Protein AF-A0A951ZA21-F1 (afdb_monomer)

Structure (mmCIF, N/CA/C/O backbone):
data_AF-A0A951ZA21-F1
#
_entry.id   AF-A0A951ZA21-F1
#
loop_
_atom_site.group_PDB
_atom_site.id
_atom_site.type_symbol
_atom_site.label_atom_id
_atom_site.label_alt_id
_atom_site.label_comp_id
_atom_site.label_asym_id
_atom_site.label_entity_id
_atom_site.label_seq_id
_atom_site.pdbx_PDB_ins_code
_atom_site.Cartn_x
_atom_site.Cartn_y
_atom_site.Cartn_z
_atom_site.occupancy
_atom_site.B_iso_or_equiv
_atom_site.auth_seq_id
_atom_site.auth_comp_id
_atom_site.auth_asym_id
_atom_site.auth_atom_id
_atom_site.pdbx_PDB_model_num
ATOM 1 N N . MET A 1 1 ? 14.704 8.220 -9.066 1.00 89.31 1 MET A N 1
ATOM 2 C CA . MET A 1 1 ? 13.315 7.984 -9.506 1.00 89.31 1 MET A CA 1
ATOM 3 C C . MET A 1 1 ? 12.368 8.316 -8.367 1.00 89.31 1 MET A C 1
ATOM 5 O O . MET A 1 1 ? 12.636 7.911 -7.234 1.00 89.31 1 MET A O 1
ATOM 9 N N . ALA A 1 2 ? 11.317 9.072 -8.665 1.00 94.50 2 ALA A N 1
ATOM 10 C CA . ALA A 1 2 ? 10.291 9.531 -7.736 1.00 94.50 2 ALA A CA 1
ATOM 11 C C . ALA A 1 2 ? 9.518 8.372 -7.086 1.00 94.50 2 ALA A C 1
ATOM 13 O O . ALA A 1 2 ? 9.136 8.483 -5.919 1.00 94.50 2 ALA A O 1
ATOM 14 N N . LEU A 1 3 ? 9.370 7.233 -7.775 1.00 94.94 3 LEU A N 1
ATOM 15 C CA . LEU A 1 3 ? 8.699 6.045 -7.248 1.00 94.94 3 LEU A CA 1
ATOM 16 C C . LEU A 1 3 ? 9.308 5.561 -5.922 1.00 94.94 3 LEU A C 1
ATOM 18 O O . LEU A 1 3 ? 8.575 5.119 -5.042 1.00 94.94 3 LEU A O 1
ATOM 22 N N . ARG A 1 4 ? 10.628 5.701 -5.718 1.00 95.38 4 ARG A N 1
ATOM 23 C CA . ARG A 1 4 ? 11.263 5.360 -4.431 1.00 95.38 4 ARG A CA 1
ATOM 24 C C . ARG A 1 4 ? 10.685 6.180 -3.279 1.00 95.38 4 ARG A C 1
ATOM 26 O O . ARG A 1 4 ? 10.436 5.619 -2.217 1.00 95.38 4 ARG A O 1
ATOM 33 N N . GLY A 1 5 ? 10.461 7.475 -3.497 1.00 96.31 5 GLY A N 1
ATOM 34 C CA . GLY A 1 5 ? 9.854 8.361 -2.504 1.00 96.31 5 GLY A CA 1
ATOM 35 C C . GLY A 1 5 ? 8.400 7.989 -2.218 1.00 96.31 5 GLY A C 1
ATOM 36 O O . GLY A 1 5 ? 8.003 7.928 -1.057 1.00 96.31 5 GLY A O 1
ATOM 37 N N . VAL A 1 6 ? 7.631 7.645 -3.258 1.00 96.81 6 VAL A N 1
ATOM 38 C CA . VAL A 1 6 ? 6.255 7.135 -3.111 1.00 96.81 6 VAL A CA 1
ATOM 39 C C . VAL A 1 6 ? 6.236 5.872 -2.246 1.00 96.81 6 VAL A C 1
ATOM 41 O O . VAL A 1 6 ? 5.507 5.813 -1.259 1.00 96.81 6 VAL A O 1
ATOM 44 N N . MET A 1 7 ? 7.088 4.892 -2.558 1.00 97.56 7 MET A N 1
ATOM 45 C CA . MET A 1 7 ? 7.164 3.627 -1.817 1.00 97.56 7 MET A CA 1
ATOM 46 C C . MET A 1 7 ? 7.634 3.813 -0.367 1.00 97.56 7 MET A C 1
ATOM 48 O O . MET A 1 7 ? 7.170 3.110 0.528 1.00 97.56 7 MET A O 1
ATOM 52 N N . GLN A 1 8 ? 8.525 4.775 -0.104 1.00 97.56 8 GLN A N 1
ATOM 53 C CA . GLN A 1 8 ? 8.931 5.135 1.259 1.00 97.56 8 GLN A CA 1
ATOM 54 C C . GLN A 1 8 ? 7.772 5.737 2.057 1.00 97.56 8 GLN A C 1
ATOM 56 O O . GLN A 1 8 ? 7.559 5.340 3.203 1.00 97.56 8 GLN A O 1
ATOM 61 N N . LYS A 1 9 ? 7.004 6.655 1.453 1.00 97.56 9 LYS A N 1
ATOM 62 C CA . LYS A 1 9 ? 5.823 7.237 2.098 1.00 97.56 9 LYS A CA 1
ATOM 63 C C . LYS A 1 9 ? 4.768 6.167 2.385 1.00 97.56 9 LYS A C 1
ATOM 65 O O . LYS A 1 9 ? 4.281 6.101 3.507 1.00 97.56 9 LYS A O 1
ATOM 70 N N . LEU A 1 10 ? 4.482 5.298 1.415 1.00 97.94 10 LEU A N 1
ATOM 71 C CA . LEU A 1 10 ? 3.574 4.166 1.603 1.00 97.94 10 LEU A CA 1
ATOM 72 C C . LEU A 1 10 ? 4.012 3.263 2.758 1.00 97.94 10 LEU A C 1
ATOM 74 O O . LEU A 1 10 ? 3.187 2.875 3.577 1.00 97.94 10 LEU A O 1
ATOM 78 N N . GLY A 1 11 ? 5.311 2.971 2.872 1.00 97.88 11 GLY A N 1
ATOM 79 C CA . GLY A 1 11 ? 5.849 2.218 4.006 1.00 97.88 11 GLY A CA 1
ATOM 80 C C . GLY A 1 11 ? 5.571 2.887 5.358 1.00 97.88 11 GLY A C 1
ATOM 81 O O . GLY A 1 11 ? 5.185 2.204 6.306 1.00 97.88 11 GLY A O 1
ATOM 82 N N . ALA A 1 12 ? 5.714 4.213 5.438 1.00 98.25 12 ALA A N 1
ATOM 83 C CA . ALA A 1 12 ? 5.413 4.975 6.649 1.00 98.25 12 ALA A CA 1
ATOM 84 C C . ALA A 1 12 ? 3.909 4.982 6.975 1.00 98.25 12 ALA A C 1
ATOM 86 O O . ALA A 1 12 ? 3.533 4.745 8.123 1.00 98.25 12 ALA A O 1
ATOM 87 N N . ASP A 1 13 ? 3.050 5.183 5.969 1.00 98.31 13 ASP A N 1
ATOM 88 C CA . ASP A 1 13 ? 1.592 5.151 6.136 1.00 98.31 13 ASP A CA 1
ATOM 89 C C . ASP A 1 13 ? 1.128 3.761 6.624 1.00 98.31 13 ASP A C 1
ATOM 91 O O . ASP A 1 13 ? 0.337 3.660 7.562 1.00 98.31 13 ASP A O 1
ATOM 95 N N . MET A 1 14 ? 1.682 2.679 6.061 1.00 98.31 14 MET A N 1
ATOM 96 C CA . MET A 1 14 ? 1.400 1.300 6.488 1.00 98.31 14 MET A CA 1
ATOM 97 C C . MET A 1 14 ? 1.824 1.034 7.938 1.00 98.31 14 MET A C 1
ATOM 99 O O . MET A 1 14 ? 1.103 0.365 8.684 1.00 98.31 14 MET A O 1
ATOM 103 N N . GLN A 1 15 ? 2.978 1.558 8.362 1.00 98.50 15 GLN A N 1
ATOM 104 C CA . GLN A 1 15 ? 3.437 1.435 9.747 1.00 98.50 15 GLN A CA 1
ATOM 105 C C . GLN A 1 15 ? 2.509 2.186 10.712 1.00 98.50 15 GLN A C 1
ATOM 107 O O . GLN A 1 15 ? 2.148 1.646 11.758 1.00 98.50 15 GLN A O 1
ATOM 112 N N . ALA A 1 16 ? 2.085 3.397 10.346 1.00 98.62 16 ALA A N 1
ATOM 113 C CA . ALA A 1 16 ? 1.160 4.192 11.146 1.00 98.62 16 ALA A CA 1
ATOM 114 C C . ALA A 1 16 ? -0.214 3.511 11.283 1.00 98.62 16 ALA A C 1
ATOM 116 O O . ALA A 1 16 ? -0.728 3.396 12.396 1.00 98.62 16 ALA A O 1
ATOM 117 N N . VAL A 1 17 ? -0.765 2.974 10.186 1.00 98.56 17 VAL A N 1
ATOM 118 C CA . VAL A 1 17 ? -2.019 2.201 10.208 1.00 98.56 17 VAL A CA 1
ATOM 119 C C . VAL A 1 17 ? -1.894 0.958 11.087 1.00 98.56 17 VAL A C 1
ATOM 121 O O . VAL A 1 17 ? -2.787 0.694 11.883 1.00 98.56 17 VAL A O 1
ATOM 124 N N . THR A 1 18 ? -0.780 0.225 11.004 1.00 98.56 18 THR A N 1
ATOM 125 C CA . THR A 1 18 ? -0.544 -0.952 11.863 1.00 98.56 18 THR A CA 1
ATOM 126 C C . THR A 1 18 ? -0.605 -0.577 13.345 1.00 98.56 18 THR A C 1
ATOM 128 O O . THR A 1 18 ? -1.250 -1.267 14.135 1.00 98.56 18 THR A O 1
ATOM 131 N N . GLY A 1 19 ? 0.039 0.535 13.718 1.00 98.50 19 GLY A N 1
ATOM 132 C CA . GLY A 1 19 ? -0.000 1.062 15.081 1.00 98.50 19 GLY A CA 1
ATOM 133 C C . GLY A 1 19 ? -1.420 1.417 15.522 1.00 98.50 19 GLY A C 1
ATOM 134 O O . GLY A 1 19 ? -1.854 0.964 16.578 1.00 98.50 19 GLY A O 1
ATOM 135 N N . ALA A 1 20 ? -2.168 2.145 14.691 1.00 98.69 20 ALA A N 1
ATOM 136 C CA . ALA A 1 20 ? -3.554 2.511 14.983 1.00 98.69 20 ALA A CA 1
ATOM 137 C C . ALA A 1 20 ? -4.471 1.283 15.136 1.00 98.69 20 ALA A C 1
ATOM 139 O O . ALA A 1 20 ? -5.234 1.208 16.096 1.00 98.69 20 ALA A O 1
ATOM 140 N N . ILE A 1 21 ? -4.339 0.280 14.256 1.00 98.69 21 ILE A N 1
ATOM 141 C CA . ILE A 1 21 ? -5.097 -0.979 14.348 1.00 98.69 21 ILE A CA 1
ATOM 142 C C . ILE A 1 21 ? -4.826 -1.690 15.678 1.00 98.69 21 ILE A C 1
ATOM 144 O O . ILE A 1 21 ? -5.756 -2.201 16.295 1.00 98.69 21 ILE A O 1
ATOM 148 N N . SER A 1 22 ? -3.572 -1.709 16.143 1.00 98.44 22 SER A N 1
ATOM 149 C CA . SER A 1 22 ? -3.178 -2.444 17.355 1.00 98.44 22 SER A CA 1
ATOM 150 C C . SER A 1 22 ? -3.808 -1.933 18.656 1.00 98.44 22 SER A C 1
ATOM 152 O O . SER A 1 22 ? -3.831 -2.665 19.643 1.00 98.44 22 SER A O 1
ATOM 154 N N . ILE A 1 23 ? -4.314 -0.697 18.654 1.00 98.44 23 ILE A N 1
ATOM 155 C CA . ILE A 1 23 ? -4.976 -0.056 19.798 1.00 98.44 23 ILE A CA 1
ATOM 156 C C . ILE A 1 23 ? -6.429 0.326 19.495 1.00 98.44 23 ILE A C 1
ATOM 158 O O . ILE A 1 23 ? -7.021 1.109 20.232 1.00 98.44 23 ILE A O 1
ATOM 162 N N . GLU A 1 24 ? -6.983 -0.204 18.402 1.00 98.50 24 GLU A N 1
ATOM 163 C CA . GLU A 1 24 ? -8.364 0.035 17.975 1.00 98.50 24 GLU A CA 1
ATOM 164 C C . GLU A 1 24 ? -8.695 1.515 17.694 1.00 98.50 24 GLU A C 1
ATOM 166 O O . GLU A 1 24 ? -9.842 1.952 17.800 1.00 98.50 24 GLU A O 1
ATOM 171 N N . ASP A 1 25 ? -7.697 2.305 17.282 1.00 98.75 25 ASP A N 1
ATOM 172 C CA . ASP A 1 25 ? -7.888 3.701 16.878 1.00 98.75 25 ASP A CA 1
ATOM 173 C C . ASP A 1 25 ? -8.420 3.785 15.437 1.00 98.75 25 ASP A C 1
ATOM 175 O O . ASP A 1 25 ? -7.716 4.112 14.474 1.00 98.75 25 ASP A O 1
ATOM 179 N N . TRP A 1 26 ? -9.702 3.460 15.282 1.00 98.62 26 TRP A N 1
ATOM 180 C CA . TRP A 1 26 ? -10.374 3.432 13.983 1.00 98.62 26 TRP A CA 1
ATOM 181 C C . TRP A 1 26 ? -10.498 4.813 13.338 1.00 98.62 26 TRP A C 1
ATOM 183 O O . TRP A 1 26 ? -10.507 4.912 12.111 1.00 98.62 26 TRP A O 1
ATOM 193 N N . ALA A 1 27 ? -10.527 5.884 14.133 1.00 98.44 27 ALA A N 1
ATOM 194 C CA . ALA A 1 27 ? -10.519 7.244 13.603 1.00 98.44 27 ALA A CA 1
ATOM 195 C C . ALA A 1 27 ? -9.206 7.526 12.857 1.00 98.44 27 ALA A C 1
ATOM 197 O O . ALA A 1 27 ? -9.232 7.980 11.709 1.00 98.44 27 ALA A O 1
ATOM 198 N N . THR A 1 28 ? -8.066 7.170 13.456 1.00 98.62 28 THR A N 1
ATOM 199 C CA . THR A 1 28 ? -6.761 7.294 12.798 1.00 98.62 28 THR A CA 1
ATOM 200 C C . THR A 1 28 ? -6.641 6.360 11.592 1.00 98.62 28 THR A C 1
ATOM 202 O O . THR A 1 28 ? -6.145 6.789 10.549 1.00 98.62 28 THR A O 1
ATOM 205 N N . VAL A 1 29 ? -7.145 5.119 11.656 1.00 98.81 29 VAL A N 1
ATOM 206 C CA . VAL A 1 29 ? -7.156 4.224 10.478 1.00 98.81 29 VAL A CA 1
ATOM 207 C C . VAL A 1 29 ? -7.950 4.841 9.320 1.00 98.81 29 VAL A C 1
ATOM 209 O O . VAL A 1 29 ? -7.451 4.878 8.193 1.00 98.81 29 VAL A O 1
ATOM 212 N N . ALA A 1 30 ? -9.147 5.375 9.580 1.00 98.75 30 ALA A N 1
ATOM 213 C CA . ALA A 1 30 ? -9.975 6.028 8.566 1.00 98.75 30 ALA A CA 1
ATOM 214 C C . ALA A 1 30 ? -9.298 7.274 7.970 1.00 98.75 30 ALA A C 1
ATOM 216 O O . ALA A 1 30 ? -9.383 7.504 6.764 1.00 98.75 30 ALA A O 1
ATOM 217 N N . GLN A 1 31 ? -8.583 8.051 8.790 1.00 98.44 31 GLN A N 1
ATOM 218 C CA . GLN A 1 31 ? -7.827 9.219 8.338 1.00 98.44 31 GLN A CA 1
ATOM 219 C C . GLN A 1 31 ? -6.622 8.845 7.459 1.00 98.44 31 GLN A C 1
ATOM 221 O O . GLN A 1 31 ? -6.321 9.551 6.494 1.00 98.44 31 GLN A O 1
ATOM 226 N N . LEU A 1 32 ? -5.913 7.763 7.789 1.00 98.38 32 LEU A N 1
ATOM 227 C CA . LEU A 1 32 ? -4.688 7.354 7.094 1.00 98.38 32 LEU A CA 1
ATOM 228 C C . LEU A 1 32 ? -4.956 6.544 5.819 1.00 98.38 32 LEU A C 1
ATOM 230 O O . LEU A 1 32 ? -4.190 6.650 4.860 1.00 98.38 32 LEU A O 1
ATOM 234 N N . ALA A 1 33 ? -6.038 5.764 5.782 1.00 98.44 33 ALA A N 1
ATOM 235 C CA . ALA A 1 33 ? -6.375 4.880 4.667 1.00 98.44 33 ALA A CA 1
ATOM 236 C C . ALA A 1 33 ? -6.374 5.567 3.278 1.00 98.44 33 ALA A C 1
ATOM 238 O O . ALA A 1 33 ? -5.782 5.004 2.352 1.00 98.44 33 ALA A O 1
ATOM 239 N N . PRO A 1 34 ? -6.913 6.793 3.096 1.00 97.31 34 PRO A N 1
ATOM 240 C CA . PRO A 1 34 ? -6.823 7.514 1.825 1.00 97.31 34 PRO A CA 1
ATOM 241 C C . PRO A 1 34 ? -5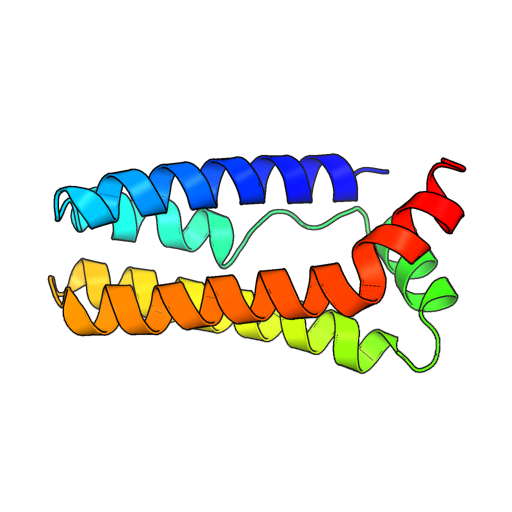.390 7.798 1.361 1.00 97.31 34 PRO A C 1
ATOM 243 O O . PRO A 1 34 ? -5.145 7.851 0.159 1.00 97.31 34 PRO A O 1
ATOM 246 N N . GLY A 1 35 ? -4.442 7.962 2.291 1.00 96.12 35 GLY A N 1
ATOM 247 C CA . GLY A 1 35 ? -3.026 8.177 1.979 1.00 96.12 35 GLY A CA 1
ATOM 248 C C . GLY A 1 35 ? -2.366 6.968 1.314 1.00 96.12 35 GLY A C 1
ATOM 249 O O . GLY A 1 35 ? -1.446 7.148 0.520 1.00 96.12 35 GLY A O 1
ATOM 250 N N . ILE A 1 36 ? -2.890 5.768 1.582 1.00 97.94 36 ILE A N 1
ATOM 251 C CA . ILE A 1 36 ? -2.504 4.520 0.916 1.00 97.94 36 ILE A CA 1
ATOM 252 C C . ILE A 1 36 ? -3.339 4.332 -0.354 1.00 97.94 36 ILE A C 1
ATOM 254 O O . ILE A 1 36 ? -2.790 4.046 -1.407 1.00 97.94 36 ILE A O 1
ATOM 258 N N . ALA A 1 37 ? -4.657 4.534 -0.288 1.00 97.81 37 ALA A N 1
ATOM 259 C CA . ALA A 1 37 ? -5.549 4.271 -1.416 1.00 97.81 37 ALA A CA 1
ATOM 260 C C . ALA A 1 37 ? -5.352 5.214 -2.612 1.00 97.81 37 ALA A C 1
ATOM 262 O O . ALA A 1 37 ? -5.647 4.856 -3.746 1.00 97.81 37 ALA A O 1
ATOM 263 N N . LYS A 1 38 ? -4.919 6.448 -2.348 1.00 95.56 38 LYS A N 1
ATOM 264 C CA . LYS A 1 38 ? -4.758 7.518 -3.341 1.00 95.56 38 LYS A CA 1
ATOM 265 C C . LYS A 1 38 ? -3.379 8.153 -3.199 1.00 95.56 38 LYS A C 1
ATOM 267 O O . LYS A 1 38 ? -3.239 9.378 -3.205 1.00 95.56 38 LYS A O 1
ATOM 272 N N . HIS A 1 39 ? -2.370 7.312 -2.984 1.00 93.31 39 HIS A N 1
ATOM 273 C CA . HIS A 1 39 ? -0.996 7.765 -2.839 1.00 93.31 39 HIS A CA 1
ATOM 274 C C . HIS A 1 39 ? -0.528 8.524 -4.086 1.00 93.31 39 HIS A C 1
ATOM 276 O O . HIS A 1 39 ? -1.031 8.332 -5.193 1.00 93.31 39 HIS A O 1
ATOM 282 N N . ALA A 1 40 ? 0.476 9.385 -3.913 1.00 94.12 40 ALA A N 1
ATOM 283 C CA . ALA A 1 40 ? 1.078 10.089 -5.037 1.00 94.12 40 ALA A CA 1
ATOM 284 C C . ALA A 1 40 ? 1.639 9.096 -6.061 1.00 94.12 40 ALA A C 1
ATOM 286 O O . ALA A 1 40 ? 2.126 8.021 -5.713 1.00 94.12 40 ALA A O 1
ATOM 287 N N . GLU A 1 41 ? 1.602 9.478 -7.326 1.00 93.12 41 GLU A N 1
ATOM 288 C CA . GLU A 1 41 ? 2.146 8.674 -8.405 1.00 93.12 41 GLU A CA 1
ATOM 289 C C . GLU A 1 41 ? 3.458 9.290 -8.914 1.00 93.12 41 GLU A C 1
ATOM 291 O O . GLU A 1 41 ? 3.637 10.510 -8.830 1.00 93.12 41 GLU A O 1
ATOM 296 N N . PRO A 1 42 ? 4.393 8.490 -9.458 1.00 93.81 42 PRO A N 1
ATOM 297 C CA . PRO A 1 42 ? 5.570 9.052 -10.109 1.00 93.81 42 PRO A CA 1
ATOM 298 C C . PRO A 1 42 ? 5.174 9.859 -11.365 1.00 93.81 42 PRO A C 1
ATOM 300 O O . PRO A 1 42 ? 4.102 9.619 -11.936 1.00 93.81 42 PRO A O 1
ATOM 303 N N . PRO A 1 43 ? 6.033 10.789 -11.830 1.00 96.62 43 PRO A N 1
ATOM 304 C CA . PRO A 1 43 ? 5.802 11.561 -13.050 1.00 96.62 43 PRO A CA 1
ATOM 305 C C . PRO A 1 43 ? 5.472 10.677 -14.259 1.00 96.62 43 PRO A C 1
ATOM 307 O O . PRO A 1 43 ? 5.950 9.547 -14.366 1.00 96.62 43 PRO A O 1
ATOM 310 N N . ALA A 1 44 ? 4.684 11.198 -15.203 1.00 96.06 44 ALA A N 1
ATOM 311 C CA . ALA A 1 44 ? 4.219 10.429 -16.361 1.00 96.06 44 ALA A CA 1
ATOM 312 C C . ALA A 1 44 ? 5.367 9.848 -17.211 1.00 96.06 44 ALA A C 1
ATOM 314 O O . ALA A 1 44 ? 5.273 8.711 -17.670 1.00 96.06 44 ALA A O 1
ATOM 315 N N . GLU A 1 45 ? 6.464 10.594 -17.369 1.00 96.00 45 GLU A N 1
ATOM 316 C CA . GLU A 1 45 ? 7.683 10.124 -18.041 1.00 96.00 45 GLU A CA 1
ATOM 317 C C . GLU A 1 45 ? 8.298 8.909 -17.332 1.00 96.00 45 GLU A C 1
ATOM 319 O O . GLU A 1 45 ? 8.639 7.913 -17.967 1.00 96.00 45 GLU A O 1
ATOM 324 N N . GLU A 1 46 ? 8.350 8.943 -16.000 1.00 96.69 46 GLU A N 1
ATOM 325 C CA . GLU A 1 46 ? 8.884 7.858 -15.187 1.00 96.69 46 GLU A CA 1
ATOM 326 C C . GLU A 1 46 ? 7.973 6.631 -15.264 1.00 96.69 46 GLU A C 1
ATOM 328 O O . GLU A 1 46 ? 8.452 5.514 -15.456 1.00 96.69 46 GLU A O 1
ATOM 333 N N . LYS A 1 47 ? 6.649 6.826 -15.211 1.00 95.44 47 LYS A N 1
ATOM 334 C CA . LYS A 1 47 ? 5.690 5.737 -15.437 1.00 95.44 47 LYS A CA 1
ATOM 335 C C . LYS A 1 47 ? 5.880 5.083 -16.798 1.00 95.44 47 LYS A C 1
ATOM 337 O O . LYS A 1 47 ? 5.848 3.859 -16.879 1.00 95.44 47 LYS A O 1
ATOM 342 N N . ALA A 1 48 ? 6.056 5.869 -17.859 1.00 96.75 48 ALA A N 1
ATOM 343 C CA . ALA A 1 48 ? 6.243 5.334 -19.203 1.00 96.75 48 ALA A CA 1
ATOM 344 C C . ALA A 1 48 ? 7.507 4.462 -19.290 1.00 96.75 48 ALA A C 1
ATOM 346 O O . ALA A 1 48 ? 7.441 3.367 -19.848 1.00 96.75 48 ALA A O 1
ATOM 347 N N . LEU A 1 49 ? 8.614 4.891 -18.669 1.00 97.06 49 LEU A N 1
ATOM 348 C CA . LEU A 1 49 ? 9.849 4.100 -18.577 1.00 97.06 49 LEU A CA 1
ATOM 349 C C . LEU A 1 49 ? 9.627 2.769 -17.849 1.00 97.06 49 LEU A C 1
ATOM 351 O O . LEU A 1 49 ? 10.025 1.717 -18.346 1.00 97.06 49 LEU A O 1
ATOM 355 N N . ILE A 1 50 ? 8.951 2.803 -16.699 1.00 96.81 50 ILE A N 1
ATOM 356 C CA . ILE A 1 50 ? 8.675 1.606 -15.894 1.00 96.81 50 ILE A CA 1
ATOM 357 C C . ILE A 1 50 ? 7.781 0.628 -16.662 1.00 96.81 50 ILE A C 1
ATOM 359 O O . ILE A 1 50 ? 8.054 -0.569 -16.689 1.00 96.81 50 ILE A O 1
ATOM 363 N N . ILE A 1 51 ? 6.734 1.127 -17.320 1.00 96.81 51 ILE A N 1
ATOM 364 C CA . ILE A 1 51 ? 5.816 0.298 -18.109 1.00 96.81 51 ILE A CA 1
ATOM 365 C C . ILE A 1 51 ? 6.514 -0.295 -19.336 1.00 96.81 51 ILE A C 1
ATOM 367 O O . ILE A 1 51 ? 6.294 -1.464 -19.643 1.00 96.81 51 ILE A O 1
ATOM 371 N N . GLY A 1 52 ? 7.380 0.474 -20.000 1.00 97.44 52 GLY A N 1
ATOM 372 C CA . GLY A 1 52 ? 8.202 -0.025 -21.100 1.00 97.44 52 GLY A CA 1
ATOM 373 C C . GLY A 1 52 ? 9.136 -1.156 -20.664 1.00 97.44 52 GLY A C 1
ATOM 374 O O . GLY A 1 52 ? 9.214 -2.172 -21.348 1.00 97.44 52 GLY A O 1
ATOM 375 N N . TRP A 1 53 ? 9.786 -1.016 -19.504 1.00 97.62 53 TRP A N 1
ATOM 376 C CA . TRP A 1 53 ? 10.644 -2.057 -18.928 1.00 97.62 53 TRP A CA 1
ATOM 377 C C . TRP A 1 53 ? 9.863 -3.315 -18.517 1.00 97.62 53 TRP A C 1
ATOM 379 O O . TRP A 1 53 ? 10.303 -4.427 -18.800 1.00 97.62 53 TRP A O 1
ATOM 389 N N . LEU A 1 54 ? 8.693 -3.150 -17.891 1.00 97.69 54 LEU A N 1
ATOM 390 C CA . LEU A 1 54 ? 7.842 -4.269 -17.466 1.00 97.69 54 LEU A CA 1
ATOM 391 C C . LEU A 1 54 ? 7.318 -5.100 -18.647 1.00 97.69 54 LEU A C 1
ATOM 393 O O . LEU A 1 54 ? 7.085 -6.300 -18.496 1.00 97.69 54 LEU A O 1
ATOM 397 N N . GLY A 1 55 ? 7.091 -4.479 -19.809 1.00 97.56 55 GLY A N 1
ATOM 398 C CA . GLY A 1 55 ? 6.589 -5.161 -21.000 1.00 97.56 55 GLY A CA 1
ATOM 399 C C . GLY A 1 55 ? 5.289 -5.926 -20.723 1.00 97.56 55 GLY A C 1
ATOM 400 O O . GLY A 1 55 ? 4.297 -5.348 -20.278 1.00 97.56 55 GLY A O 1
ATOM 401 N N . ALA A 1 56 ? 5.296 -7.241 -20.961 1.00 97.06 56 ALA A N 1
ATOM 402 C CA . ALA A 1 56 ? 4.134 -8.109 -20.745 1.00 97.06 56 ALA A CA 1
ATOM 403 C C . ALA A 1 56 ? 3.657 -8.157 -19.276 1.00 97.06 56 ALA A C 1
ATOM 405 O O . ALA A 1 56 ? 2.467 -8.347 -19.025 1.00 97.06 56 ALA A O 1
ATOM 406 N N . GLU A 1 57 ? 4.543 -7.904 -18.306 1.00 97.88 57 GLU A N 1
ATOM 407 C CA . GLU A 1 57 ? 4.211 -7.946 -16.875 1.00 97.88 57 GLU A CA 1
ATOM 408 C C . GLU A 1 57 ? 3.527 -6.660 -16.372 1.00 97.88 57 GLU A C 1
ATOM 410 O O . GLU A 1 57 ? 3.046 -6.605 -15.236 1.00 97.88 57 GLU A O 1
ATOM 415 N N . ALA A 1 58 ? 3.423 -5.619 -17.211 1.00 97.19 58 ALA A N 1
ATOM 416 C CA . ALA A 1 58 ? 2.853 -4.328 -16.826 1.00 97.19 58 ALA A CA 1
ATOM 417 C C . ALA A 1 58 ? 1.412 -4.441 -16.298 1.00 97.19 58 ALA A C 1
ATOM 419 O O . ALA A 1 58 ? 1.034 -3.728 -15.365 1.00 97.19 58 ALA A O 1
ATOM 420 N N . GLY A 1 59 ? 0.614 -5.356 -16.861 1.00 97.69 59 GLY A N 1
ATOM 421 C CA . GLY A 1 59 ? -0.752 -5.613 -16.401 1.00 97.69 59 GLY A CA 1
ATOM 422 C C . GLY A 1 59 ? -0.794 -6.159 -14.974 1.00 97.69 59 GLY A C 1
ATOM 423 O O . GLY A 1 59 ? -1.556 -5.669 -14.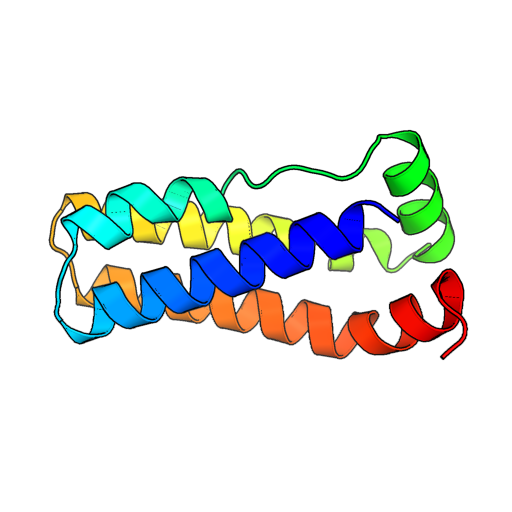144 1.00 97.69 59 GLY A O 1
ATOM 424 N N . LYS A 1 60 ? 0.077 -7.121 -14.654 1.00 98.19 60 LYS A N 1
ATOM 425 C CA . LYS A 1 60 ? 0.165 -7.717 -13.317 1.00 98.19 60 LYS A CA 1
ATOM 426 C C . LYS A 1 60 ? 0.720 -6.730 -12.289 1.00 98.19 60 LYS A C 1
ATOM 428 O O . LYS A 1 60 ? 0.211 -6.677 -11.174 1.00 98.19 60 LYS A O 1
ATOM 433 N N . PHE A 1 61 ? 1.712 -5.920 -12.664 1.00 97.69 61 PHE A N 1
ATOM 434 C CA . PHE A 1 61 ? 2.226 -4.837 -11.818 1.00 97.69 61 PHE A CA 1
ATOM 435 C C . PHE A 1 61 ? 1.116 -3.851 -11.418 1.00 97.69 61 PHE A C 1
ATOM 437 O O . PHE A 1 61 ? 0.905 -3.610 -10.232 1.00 97.69 61 PHE A O 1
ATOM 444 N N . ARG A 1 62 ? 0.353 -3.344 -12.399 1.00 96.81 62 ARG A N 1
ATOM 445 C CA . ARG A 1 62 ? -0.798 -2.458 -12.145 1.00 96.81 62 ARG A CA 1
ATOM 446 C C . ARG A 1 62 ? -1.910 -3.150 -11.361 1.00 96.81 62 ARG A C 1
ATOM 448 O O . ARG A 1 62 ? -2.596 -2.499 -10.586 1.00 96.81 62 ARG A O 1
ATOM 455 N N . GLY A 1 63 ? -2.079 -4.456 -11.554 1.00 98.31 63 GLY A N 1
ATOM 456 C CA . GLY A 1 63 ? -3.041 -5.259 -10.807 1.00 98.31 63 GLY A CA 1
ATOM 457 C C . GLY A 1 63 ? -2.793 -5.216 -9.300 1.00 98.31 63 GLY A C 1
ATOM 458 O O . GLY A 1 63 ? -3.738 -4.997 -8.550 1.00 98.31 63 GLY A O 1
ATOM 459 N N . PHE A 1 64 ? -1.540 -5.355 -8.856 1.00 98.56 64 PHE A N 1
ATOM 460 C CA . PHE A 1 64 ? -1.211 -5.245 -7.430 1.00 98.56 64 PHE A CA 1
ATOM 461 C C . PHE A 1 64 ? -1.452 -3.837 -6.873 1.00 98.56 64 PHE A C 1
ATOM 463 O O . PHE A 1 64 ? -1.982 -3.707 -5.774 1.00 98.56 64 PHE A O 1
ATOM 470 N N . ASP A 1 65 ? -1.097 -2.794 -7.630 1.00 97.62 65 ASP A N 1
ATOM 471 C CA . ASP A 1 65 ? -1.343 -1.397 -7.239 1.00 97.62 65 ASP A CA 1
ATOM 472 C C . ASP A 1 65 ? -2.847 -1.125 -7.068 1.00 97.62 65 ASP A C 1
ATOM 474 O O . ASP A 1 65 ? -3.296 -0.674 -6.017 1.00 97.62 65 ASP A O 1
ATOM 478 N N . HIS A 1 66 ? -3.651 -1.538 -8.051 1.00 98.19 66 HIS A N 1
ATOM 479 C CA . HIS A 1 66 ? -5.104 -1.412 -7.996 1.00 98.19 66 HIS A CA 1
ATOM 480 C C . HIS A 1 66 ? -5.721 -2.190 -6.821 1.00 98.19 66 HIS A C 1
ATOM 482 O O . HIS A 1 66 ? -6.576 -1.660 -6.114 1.00 98.19 66 HIS A O 1
ATOM 488 N N . GLN A 1 67 ? -5.269 -3.422 -6.564 1.00 98.62 67 GLN A N 1
ATOM 489 C CA . GLN A 1 67 ? -5.734 -4.213 -5.417 1.00 98.62 67 GLN A CA 1
ATOM 490 C C . GLN A 1 67 ? -5.416 -3.528 -4.082 1.00 98.62 67 GLN A C 1
ATOM 492 O O . GLN A 1 67 ? -6.262 -3.520 -3.186 1.00 98.62 67 GLN A O 1
ATOM 497 N N . ALA A 1 68 ? -4.236 -2.912 -3.958 1.00 98.19 68 ALA A N 1
ATOM 498 C CA . ALA A 1 68 ? -3.875 -2.137 -2.778 1.00 98.19 68 ALA A CA 1
ATOM 499 C C . ALA A 1 68 ? -4.779 -0.903 -2.608 1.00 98.19 68 ALA A C 1
ATOM 501 O O . ALA A 1 68 ? -5.213 -0.631 -1.487 1.00 98.19 68 ALA A O 1
ATOM 502 N N . HIS A 1 69 ? -5.115 -0.193 -3.693 1.00 98.56 69 HIS A N 1
ATOM 503 C CA . HIS A 1 69 ? -6.009 0.974 -3.647 1.00 98.56 69 HIS A CA 1
ATOM 504 C C . HIS A 1 69 ? -7.420 0.614 -3.178 1.00 98.56 69 HIS A C 1
ATOM 506 O O . HIS A 1 69 ? -7.961 1.260 -2.274 1.00 98.56 69 HIS A O 1
ATOM 512 N N . GLU A 1 70 ? -8.001 -0.438 -3.753 1.00 98.75 70 GLU A N 1
ATOM 513 C CA . GLU A 1 70 ? -9.342 -0.912 -3.399 1.00 98.75 70 GLU A CA 1
ATOM 514 C C . GLU A 1 70 ? -9.385 -1.414 -1.951 1.00 98.75 70 GLU A C 1
ATOM 516 O O . GLU A 1 70 ? -10.262 -1.032 -1.172 1.00 98.75 70 GLU A O 1
ATOM 521 N N . ALA A 1 71 ? -8.399 -2.221 -1.547 1.00 98.81 71 ALA A N 1
ATOM 522 C CA . ALA A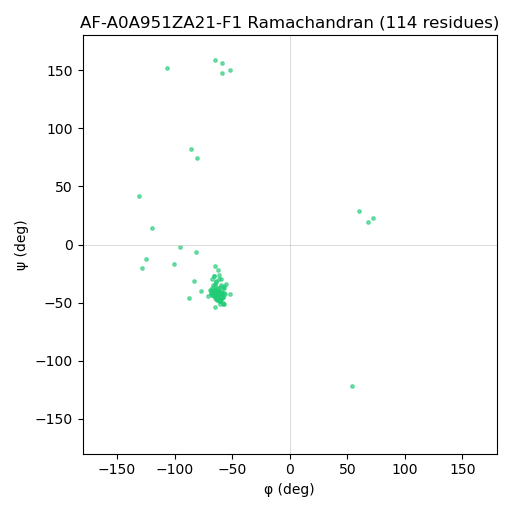 1 71 ? -8.326 -2.750 -0.191 1.00 98.81 71 ALA A CA 1
ATOM 523 C C . ALA A 1 71 ? -8.113 -1.642 0.854 1.00 98.81 71 ALA A C 1
ATOM 525 O O . ALA A 1 71 ? -8.744 -1.669 1.911 1.00 98.81 71 ALA A O 1
ATOM 526 N N . ALA A 1 72 ? -7.285 -0.637 0.558 1.00 98.81 72 ALA A N 1
ATOM 527 C CA . ALA A 1 72 ? -7.086 0.501 1.448 1.00 98.81 72 ALA A CA 1
ATOM 528 C C . ALA A 1 72 ? -8.346 1.376 1.548 1.00 98.81 72 ALA A C 1
ATOM 530 O O . ALA A 1 72 ? -8.687 1.825 2.641 1.00 98.81 72 ALA A O 1
ATOM 531 N N . SER A 1 73 ? -9.083 1.565 0.449 1.00 98.81 73 SER A N 1
ATOM 532 C CA . SER A 1 73 ? -10.376 2.265 0.477 1.00 98.81 73 SER A CA 1
ATOM 533 C C . SER A 1 73 ? -11.379 1.525 1.368 1.00 98.81 73 SER A C 1
ATOM 535 O O . SER A 1 73 ? -11.935 2.117 2.296 1.00 98.81 73 SER A O 1
ATOM 537 N N . ALA A 1 74 ? -11.519 0.209 1.178 1.00 98.88 74 ALA A N 1
ATOM 538 C CA . ALA A 1 74 ? -12.389 -0.635 1.995 1.00 98.88 74 ALA A CA 1
ATOM 539 C C . ALA A 1 74 ? -11.990 -0.638 3.483 1.00 98.88 74 ALA A C 1
ATOM 541 O O . ALA A 1 74 ? -12.856 -0.638 4.360 1.00 98.88 74 ALA A O 1
ATOM 542 N N . MET A 1 75 ? -10.688 -0.602 3.780 1.00 98.81 75 MET A N 1
ATOM 543 C CA . MET A 1 75 ? -10.168 -0.488 5.144 1.00 98.81 75 MET A CA 1
ATOM 544 C C . MET A 1 75 ? -10.611 0.819 5.812 1.00 98.81 75 MET A C 1
ATOM 546 O O . MET A 1 75 ? -11.076 0.791 6.950 1.00 98.81 75 MET A O 1
ATOM 550 N N . GLY A 1 76 ? -10.513 1.954 5.113 1.00 98.75 76 GLY A N 1
ATOM 551 C CA . GLY A 1 76 ? -10.956 3.251 5.634 1.00 98.75 76 GLY A CA 1
ATOM 552 C C . GLY A 1 76 ? -12.469 3.320 5.858 1.00 98.75 76 GLY A C 1
ATOM 553 O O . GLY A 1 76 ? -12.931 3.844 6.875 1.00 98.75 76 GLY A O 1
ATOM 554 N N . GLU A 1 77 ? -13.252 2.739 4.948 1.00 98.81 77 GLU A N 1
ATOM 555 C CA . GLU A 1 77 ? -14.706 2.635 5.096 1.00 98.81 77 GLU A CA 1
ATOM 556 C C . GLU A 1 77 ? -15.105 1.757 6.288 1.00 98.81 77 GLU A C 1
ATOM 558 O O . GLU A 1 77 ? -16.000 2.124 7.048 1.00 98.81 77 GLU A O 1
ATOM 563 N N . ALA A 1 78 ? -14.445 0.609 6.471 1.00 98.81 78 ALA A N 1
ATOM 564 C CA . ALA A 1 78 ? -14.657 -0.264 7.622 1.00 98.81 78 ALA A CA 1
ATOM 565 C C . ALA A 1 78 ? -14.307 0.441 8.939 1.00 98.81 78 ALA A C 1
ATOM 567 O O . ALA A 1 78 ? -15.098 0.415 9.883 1.00 98.81 78 ALA A O 1
ATOM 568 N N . ALA A 1 79 ? -13.172 1.142 8.969 1.00 98.81 79 ALA A N 1
ATOM 569 C CA . ALA A 1 79 ? -12.734 1.911 10.126 1.00 98.81 79 ALA A CA 1
ATOM 570 C C . ALA A 1 79 ? -13.729 3.026 10.482 1.00 98.81 79 ALA A C 1
ATOM 572 O O . ALA A 1 79 ? -14.081 3.195 11.646 1.00 98.81 79 ALA A O 1
ATOM 573 N N . SER A 1 80 ? -14.285 3.708 9.477 1.00 98.62 80 SER A N 1
ATOM 574 C CA . SER A 1 80 ? -15.316 4.740 9.675 1.00 98.62 80 SER A CA 1
ATOM 575 C C . SER A 1 80 ? -16.605 4.198 10.309 1.00 98.62 80 SER A C 1
ATOM 577 O O . SER A 1 80 ? -17.365 4.957 10.905 1.00 98.62 80 SER A O 1
ATOM 579 N N . ARG A 1 81 ? -16.859 2.887 10.198 1.00 98.44 81 ARG A N 1
ATOM 580 C CA . ARG A 1 81 ? -17.989 2.197 10.843 1.00 98.44 81 ARG A CA 1
ATOM 581 C C . ARG A 1 81 ? -17.622 1.540 12.179 1.00 98.44 81 ARG A C 1
ATOM 583 O O . ARG A 1 81 ? -18.496 0.945 12.801 1.00 98.44 81 ARG A O 1
ATOM 590 N N . GLY A 1 82 ? -16.359 1.610 12.607 1.00 98.00 82 GLY A N 1
ATOM 591 C CA . GLY A 1 82 ? -15.856 0.890 13.783 1.00 98.00 82 GLY A CA 1
ATOM 592 C C . GLY A 1 82 ? -15.812 -0.633 13.609 1.00 98.00 82 GLY A C 1
ATOM 593 O O . GLY A 1 82 ? -15.791 -1.367 14.594 1.00 98.00 82 GLY A O 1
ATOM 594 N N . ASP A 1 83 ? -15.824 -1.128 12.369 1.00 98.69 83 ASP A N 1
ATOM 595 C CA . ASP A 1 83 ? -15.832 -2.561 12.066 1.00 98.69 83 ASP A CA 1
ATOM 596 C C . ASP A 1 83 ? -14.400 -3.117 12.051 1.00 98.69 83 ASP A C 1
ATOM 598 O O . ASP A 1 83 ? -13.767 -3.251 11.001 1.00 98.69 83 ASP A O 1
ATOM 602 N N . GLY A 1 84 ? -13.869 -3.422 13.239 1.00 98.31 84 GLY A N 1
ATOM 603 C CA . GLY A 1 84 ? -12.485 -3.875 13.410 1.00 98.31 84 GLY A CA 1
ATOM 604 C C . GLY A 1 84 ? -12.149 -5.168 12.653 1.00 98.31 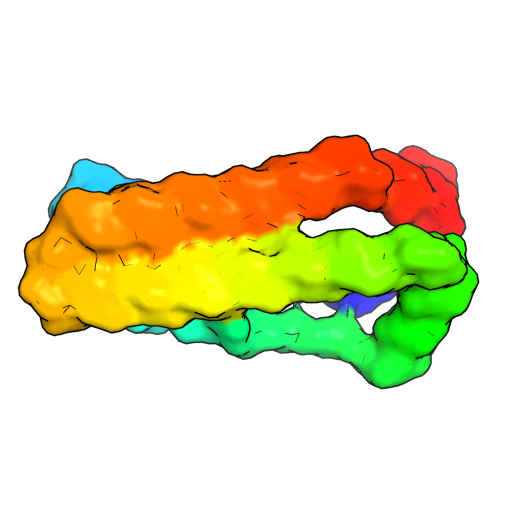84 GLY A C 1
ATOM 605 O O . GLY A 1 84 ? -11.053 -5.303 12.110 1.00 98.31 84 GLY A O 1
ATOM 606 N N . THR A 1 85 ? -13.095 -6.109 12.538 1.00 98.62 85 THR A N 1
ATOM 607 C CA . THR A 1 85 ? -12.868 -7.347 11.768 1.00 98.62 85 THR A CA 1
ATOM 608 C C . THR A 1 85 ? -12.737 -7.049 10.276 1.00 98.62 85 THR A C 1
ATOM 610 O O . THR A 1 85 ? -11.820 -7.561 9.628 1.00 98.62 85 THR A O 1
ATOM 613 N N . ALA A 1 86 ? -13.596 -6.184 9.727 1.00 98.81 86 ALA A N 1
ATOM 614 C CA . ALA A 1 86 ? -13.472 -5.765 8.336 1.00 98.81 86 ALA A CA 1
ATOM 615 C C . ALA A 1 86 ? -12.208 -4.923 8.087 1.00 98.81 86 ALA A C 1
ATOM 617 O O . ALA A 1 86 ? -11.584 -5.092 7.037 1.00 98.81 86 ALA A O 1
ATOM 618 N N . VAL A 1 87 ? -11.783 -4.085 9.044 1.00 98.88 87 VAL A N 1
ATOM 619 C CA . VAL A 1 87 ? -10.503 -3.355 8.977 1.00 98.88 87 VAL A CA 1
ATOM 620 C C . VAL A 1 87 ? -9.335 -4.325 8.839 1.00 98.88 87 VAL A C 1
ATOM 622 O O . VAL A 1 87 ? -8.543 -4.186 7.910 1.00 98.88 87 VAL A O 1
ATOM 625 N N . ILE A 1 88 ? -9.245 -5.334 9.710 1.00 98.75 88 ILE A N 1
ATOM 626 C CA . ILE A 1 88 ? -8.154 -6.319 9.685 1.00 98.75 88 ILE A CA 1
ATOM 627 C C . ILE A 1 88 ? -8.162 -7.106 8.370 1.00 98.75 88 ILE A C 1
ATOM 629 O O . ILE A 1 88 ? -7.114 -7.273 7.745 1.00 98.75 88 ILE A O 1
ATOM 633 N N . ALA A 1 89 ? -9.335 -7.552 7.912 1.00 98.88 89 ALA A N 1
ATOM 634 C CA . ALA A 1 89 ? -9.457 -8.296 6.661 1.00 98.88 89 ALA A CA 1
ATOM 635 C C . ALA A 1 89 ? -9.050 -7.457 5.436 1.00 98.88 89 ALA A C 1
ATOM 637 O O . ALA A 1 89 ? -8.371 -7.954 4.536 1.00 98.88 89 ALA A O 1
ATOM 638 N N . ALA A 1 90 ? -9.446 -6.183 5.390 1.00 98.88 90 ALA A N 1
ATOM 639 C CA . ALA A 1 90 ? -9.051 -5.272 4.322 1.00 98.88 90 ALA A CA 1
ATOM 640 C C . ALA A 1 90 ? -7.552 -4.938 4.388 1.00 98.88 90 ALA A C 1
ATOM 642 O O . ALA A 1 90 ? -6.873 -4.968 3.362 1.00 98.88 90 ALA A O 1
ATOM 643 N N . PHE A 1 91 ? -7.010 -4.710 5.586 1.00 98.81 91 PHE A N 1
ATOM 644 C CA . PHE A 1 91 ? -5.586 -4.458 5.789 1.00 98.81 91 PHE A CA 1
ATOM 645 C C . PHE A 1 91 ? -4.716 -5.639 5.341 1.00 98.81 91 PHE A C 1
ATOM 647 O O . PHE A 1 91 ? -3.709 -5.433 4.662 1.00 98.81 91 PHE A O 1
ATOM 654 N N . ALA A 1 92 ? -5.133 -6.876 5.628 1.00 98.81 92 ALA A N 1
ATOM 655 C CA . ALA A 1 92 ? -4.449 -8.076 5.147 1.00 98.81 92 ALA A CA 1
ATOM 656 C C . ALA A 1 92 ? -4.352 -8.103 3.610 1.00 98.81 92 ALA A C 1
ATOM 658 O O . ALA A 1 92 ? -3.279 -8.358 3.069 1.00 98.81 92 ALA A O 1
ATOM 659 N N . ARG A 1 93 ? -5.420 -7.727 2.894 1.00 98.88 93 ARG A N 1
ATOM 660 C CA . ARG A 1 93 ? -5.405 -7.638 1.419 1.00 98.88 93 ARG A CA 1
ATOM 661 C C . ARG A 1 93 ? -4.444 -6.567 0.896 1.00 98.88 93 ARG A C 1
ATOM 663 O O . ARG A 1 93 ? -3.791 -6.778 -0.129 1.00 98.88 93 ARG A O 1
ATOM 670 N N . VAL A 1 94 ? -4.313 -5.436 1.599 1.00 98.75 94 VAL A N 1
ATOM 671 C CA . VAL A 1 94 ? -3.280 -4.431 1.281 1.00 98.75 94 VAL A CA 1
ATOM 672 C C . VAL A 1 94 ? -1.888 -5.051 1.441 1.00 98.75 94 VAL A C 1
ATOM 674 O O . VAL A 1 94 ? -1.058 -4.947 0.537 1.00 98.75 94 VAL A O 1
ATOM 677 N N . GLN A 1 95 ? -1.630 -5.739 2.558 1.00 98.75 95 GLN A N 1
ATOM 678 C CA . GLN A 1 95 ? -0.341 -6.387 2.822 1.00 98.75 95 GLN A CA 1
ATOM 679 C C . GLN A 1 95 ? 0.002 -7.466 1.785 1.00 98.75 95 GLN A C 1
ATOM 681 O O . GLN A 1 95 ? 1.137 -7.510 1.311 1.00 98.75 95 GLN A O 1
ATOM 686 N N . GLU A 1 96 ? -0.968 -8.292 1.396 1.00 98.81 96 GLU A N 1
ATOM 687 C CA . GLU A 1 96 ? -0.819 -9.315 0.356 1.00 98.81 96 GLU A CA 1
ATOM 688 C C . GLU A 1 96 ? -0.469 -8.698 -1.004 1.00 98.81 96 GLU A C 1
ATOM 690 O O . GLU A 1 96 ? 0.448 -9.175 -1.676 1.00 98.81 96 GLU A O 1
ATOM 695 N N . SER A 1 97 ? -1.123 -7.594 -1.380 1.00 98.56 97 SER A N 1
ATOM 696 C CA . SER A 1 97 ? -0.845 -6.871 -2.632 1.00 98.56 97 SER A CA 1
ATOM 697 C C . SER A 1 97 ? 0.572 -6.285 -2.644 1.00 98.56 97 SER A C 1
ATOM 699 O O . SER A 1 97 ? 1.326 -6.467 -3.607 1.00 98.56 97 SER A O 1
ATOM 701 N N . CYS A 1 98 ? 0.978 -5.649 -1.539 1.00 98.31 98 CYS A N 1
ATOM 702 C CA . CYS A 1 98 ? 2.336 -5.140 -1.343 1.00 98.31 98 CYS A CA 1
ATOM 703 C C . CYS A 1 98 ? 3.377 -6.264 -1.427 1.00 98.31 98 CYS A C 1
ATOM 705 O O . CYS A 1 98 ? 4.394 -6.127 -2.110 1.00 98.31 98 CYS A O 1
ATOM 707 N N . LEU A 1 99 ? 3.130 -7.388 -0.748 1.00 98.56 99 LEU A N 1
ATOM 708 C CA . LEU A 1 99 ? 4.030 -8.537 -0.749 1.00 98.56 99 LEU A CA 1
ATOM 709 C C . LEU A 1 99 ? 4.158 -9.144 -2.150 1.00 98.56 99 LEU A C 1
ATOM 711 O O . LEU A 1 99 ? 5.280 -9.375 -2.601 1.00 98.56 99 LEU A O 1
ATOM 715 N N . GLY A 1 100 ? 3.040 -9.345 -2.851 1.00 98.56 100 GLY A N 1
ATOM 716 C CA . GLY A 1 100 ? 3.014 -9.896 -4.205 1.00 98.56 100 GLY A CA 1
ATOM 717 C C . GLY A 1 100 ? 3.791 -9.033 -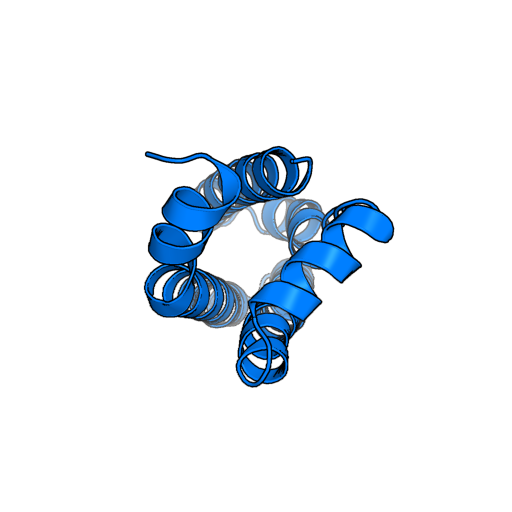5.200 1.00 98.56 100 GLY A C 1
ATOM 718 O O . GLY A 1 100 ? 4.639 -9.547 -5.936 1.00 98.56 100 GLY A O 1
ATOM 719 N N . CYS A 1 101 ? 3.585 -7.712 -5.167 1.00 98.56 101 CYS A N 1
ATOM 720 C CA . CYS A 1 101 ? 4.353 -6.776 -5.987 1.00 98.56 101 CYS A CA 1
ATOM 721 C C . CYS A 1 101 ? 5.847 -6.816 -5.638 1.00 98.56 101 CYS A C 1
ATOM 723 O O . CYS A 1 101 ? 6.700 -6.903 -6.525 1.00 98.56 101 CYS A O 1
ATOM 725 N N . HIS A 1 102 ? 6.189 -6.812 -4.347 1.00 98.50 102 HIS A N 1
ATOM 726 C CA . HIS A 1 102 ? 7.585 -6.804 -3.926 1.00 98.50 102 HIS A CA 1
ATOM 727 C C . HIS A 1 102 ? 8.333 -8.086 -4.289 1.00 98.50 102 HIS A C 1
ATOM 729 O O . HIS A 1 102 ? 9.477 -8.008 -4.739 1.00 98.50 102 HIS A O 1
ATOM 735 N N . GLN A 1 103 ? 7.702 -9.246 -4.122 1.00 98.50 103 GLN A N 1
ATOM 736 C CA . GLN A 1 103 ? 8.288 -10.530 -4.500 1.00 98.50 103 GLN A CA 1
ATOM 737 C C . GLN A 1 103 ? 8.510 -10.628 -6.010 1.00 98.50 103 GLN A C 1
ATOM 739 O O . GLN A 1 103 ? 9.536 -11.152 -6.437 1.00 98.50 103 GLN A O 1
ATOM 744 N N . ALA A 1 104 ? 7.580 -10.102 -6.811 1.00 98.00 104 ALA A N 1
ATOM 745 C CA . ALA A 1 104 ? 7.676 -10.159 -8.264 1.00 98.00 104 ALA A CA 1
ATOM 746 C C . ALA A 1 104 ? 8.663 -9.132 -8.846 1.00 98.00 104 ALA A C 1
ATOM 748 O O . ALA A 1 104 ? 9.394 -9.455 -9.779 1.00 98.00 104 ALA A O 1
ATOM 749 N N . TYR A 1 105 ? 8.696 -7.906 -8.313 1.00 98.06 105 TYR A N 1
ATOM 750 C CA . TYR A 1 105 ? 9.304 -6.780 -9.032 1.00 98.06 105 TYR A CA 1
ATOM 751 C C . TYR A 1 105 ? 10.335 -5.984 -8.245 1.00 98.06 105 TYR A C 1
ATOM 753 O O . TYR A 1 105 ? 11.152 -5.319 -8.874 1.00 98.06 105 TYR A O 1
ATOM 761 N N . ARG A 1 106 ? 10.366 -6.033 -6.904 1.00 97.12 106 ARG A N 1
ATOM 762 C CA . ARG A 1 106 ? 11.224 -5.116 -6.128 1.00 97.12 106 ARG A CA 1
ATOM 763 C C . ARG A 1 106 ? 12.700 -5.288 -6.458 1.00 97.12 106 ARG A C 1
ATOM 765 O O . ARG A 1 106 ? 13.367 -4.302 -6.745 1.00 97.12 106 ARG A O 1
ATOM 772 N N . LYS A 1 107 ? 13.210 -6.520 -6.413 1.00 97.00 107 LYS A N 1
ATOM 773 C CA . LYS A 1 107 ? 14.624 -6.786 -6.701 1.00 97.00 107 LYS A CA 1
ATOM 774 C C . LYS A 1 107 ? 14.976 -6.463 -8.167 1.00 97.00 107 LYS A C 1
ATOM 776 O O . LYS A 1 107 ? 15.843 -5.613 -8.350 1.00 97.00 107 LYS A O 1
ATOM 781 N N . PRO A 1 108 ? 14.268 -6.999 -9.185 1.00 97.06 108 PRO A N 1
ATOM 782 C CA . PRO A 1 108 ? 14.546 -6.661 -10.584 1.00 97.06 108 PRO A CA 1
ATOM 783 C C . PRO A 1 108 ? 14.456 -5.161 -10.890 1.00 97.06 108 PRO A C 1
ATOM 785 O O . PRO A 1 108 ? 15.260 -4.633 -11.653 1.00 97.06 108 PRO A O 1
ATOM 788 N N . PHE A 1 109 ? 13.499 -4.458 -10.276 1.00 97.06 109 PHE A N 1
ATOM 789 C CA . PHE A 1 109 ? 13.352 -3.013 -10.429 1.00 97.06 109 PHE A CA 1
ATOM 790 C C . PHE A 1 109 ? 14.583 -2.271 -9.906 1.00 97.06 109 PHE A C 1
ATOM 792 O O . PHE A 1 109 ? 15.107 -1.387 -10.579 1.00 97.06 109 PHE A O 1
ATOM 799 N N . ILE A 1 110 ? 15.047 -2.619 -8.702 1.00 96.06 110 ILE A N 1
ATOM 800 C CA . ILE A 1 110 ? 16.207 -1.961 -8.098 1.00 96.06 110 ILE A CA 1
ATOM 801 C C . ILE A 1 110 ? 17.466 -2.245 -8.925 1.00 96.06 110 ILE A C 1
ATOM 803 O O . ILE A 1 110 ? 18.206 -1.311 -9.229 1.00 96.06 110 ILE A O 1
ATOM 807 N N . GLU A 1 111 ? 17.668 -3.490 -9.353 1.00 96.44 111 GLU A N 1
ATOM 808 C CA . GLU A 1 111 ? 18.803 -3.867 -10.200 1.00 96.44 111 GLU A CA 1
ATOM 809 C C . GLU A 1 111 ? 18.799 -3.086 -11.523 1.00 96.44 111 GLU A C 1
ATOM 811 O O . GLU A 1 111 ? 19.831 -2.547 -11.920 1.00 96.44 111 GLU A O 1
ATOM 816 N N . HIS A 1 112 ? 17.639 -2.952 -12.176 1.00 95.69 112 HIS A N 1
ATOM 817 C CA . HIS A 1 112 ? 17.533 -2.252 -13.457 1.00 95.69 112 HIS A CA 1
ATOM 818 C C . HIS A 1 112 ? 17.702 -0.730 -13.336 1.00 95.69 112 HIS A C 1
ATOM 820 O O . HIS A 1 112 ? 18.399 -0.121 -14.144 1.00 95.69 112 HIS A O 1
ATOM 826 N N . PHE A 1 113 ? 17.061 -0.104 -12.345 1.00 95.38 113 PHE A N 1
ATOM 827 C CA . PHE A 1 113 ? 16.968 1.357 -12.265 1.00 95.38 113 PHE A CA 1
ATOM 828 C C . PHE A 1 113 ? 17.954 2.017 -11.292 1.00 95.38 113 PHE A C 1
ATOM 830 O O . PHE A 1 113 ? 18.156 3.232 -11.366 1.00 95.38 113 PHE A O 1
ATOM 837 N N . TYR A 1 114 ? 18.557 1.257 -10.375 1.00 93.62 114 TYR A N 1
ATOM 838 C CA . TYR A 1 114 ? 19.525 1.771 -9.397 1.00 93.62 114 TYR A CA 1
ATOM 839 C C . TYR A 1 114 ? 20.873 1.035 -9.408 1.00 93.62 114 TYR A C 1
ATOM 841 O O . TYR A 1 114 ? 21.830 1.558 -8.843 1.00 93.62 114 TYR A O 1
ATOM 849 N N . GLY A 1 115 ? 20.976 -0.122 -10.074 1.00 85.88 115 GLY A N 1
ATOM 850 C CA . GLY A 1 115 ? 22.250 -0.804 -10.317 1.00 85.88 115 GLY A CA 1
ATOM 851 C C . GLY A 1 115 ? 22.883 -1.477 -9.094 1.00 85.88 115 GLY A C 1
ATOM 852 O O . GLY A 1 115 ? 24.099 -1.661 -9.083 1.00 85.88 115 GLY A O 1
ATOM 853 N N . HIS A 1 116 ? 22.097 -1.817 -8.068 1.00 65.88 116 HIS A N 1
ATOM 854 C CA . HIS A 1 116 ? 22.569 -2.481 -6.845 1.00 65.88 116 HIS A CA 1
ATOM 855 C C . HIS A 1 116 ? 21.528 -3.441 -6.258 1.00 65.88 116 HIS A C 1
ATOM 857 O O . HIS A 1 116 ? 20.329 -3.079 -6.262 1.00 65.88 116 HIS A O 1
#

Sequence (116 aa):
MALRGVMQKLGADMQAVTGAISIEDWATVAQLAPGIAKHAEPPAEEKALIIGWLGAEAGKFRGFDHQAHEAASAMGEAASRGDGTAVIAAFARVQESCLGCHQAYRKPFIEHFYGH

Mean predicted aligned error: 2.26 Å

Solvent-accessible surface area (backbone atoms only — not comparable to full-atom values): 5966 Å² total; per-residue (Å²): 118,60,51,60,57,44,53,52,50,45,53,51,52,52,51,52,39,52,56,26,59,77,72,68,36,28,69,58,28,30,67,49,18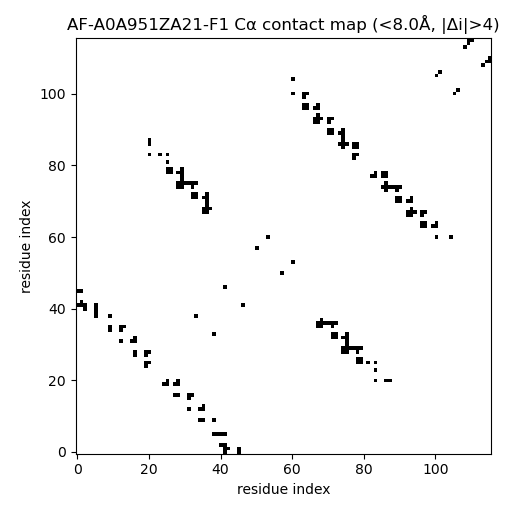,53,59,58,33,66,46,77,73,50,57,71,69,57,47,50,52,53,43,63,72,43,50,87,48,35,63,61,56,50,48,27,54,51,46,24,22,53,20,23,45,51,19,15,55,22,19,71,70,66,36,63,69,51,24,53,58,20,47,50,46,26,52,51,23,53,49,53,44,43,75,73,40,46,64,65,49,36,42,74,78,68,70,102

pLDDT: mean 97.24, std 3.48, range [65.88, 98.88]

Radius of gyration: 14.96 Å; Cα contacts (8 Å, |Δi|>4): 118; chains: 1; bounding box: 41×22×41 Å

Secondary structure (DSSP, 8-state):
-THHHHHHHHHHHHHHHHHHHHTT-HHHHHHHHHHHHT-----HHHHHHHHHHHGGGHHHHHHHHHHHHHHHHHHHHHHHTT-HHHHHHHHHHHHHHHHHHIIIIIHHHHHHHH--

Foldseek 3Di:
DCVVVQVVQLVVLLVQLVVCLVVLVLVSLLVSLCCFLVPDDPDPVVVVVVCVVCPPCNVVLVVLSNQLNVLSNQLNVCSVVSNSVSNVVSSVSNVVSVVVNCVVPVVVVCCVPVVD

Nearest PDB structures (foldseek):
  1cpq-assembly1_A  TM=8.022E-01  e=2.726E-03  Rhodobacter capsulatus
  6lde-assembly1_C-2  TM=6.171E-01  e=1.553E-01  Escherichia coli
  5xzi-assembly1_A  TM=6.165E-01  e=1.634E-01  Escherichia coli
  5jli-assembly1_A  TM=4.933E-01  e=2.869E-02  Achromobacter xylosoxidans
  8drj-assembly1_A  TM=6.116E-01  e=1.811E-01  Escherichia coli

=== Feature glossary ===
Reading guide. The protein is described through the following features:

Foldseek 3Di. A 3Di character summarizes, for each residue, the relative orientation of the Cα frame of its nearest spatial neighbor. Because it encodes fold topology rather than chemistry, 3Di alignments detect remote structural similarity that sequence alignment misses.

Contact-map, Ramachandran, and PAE plots. Plot images: a contact map (which residues are close in 3D, as an N×N binary image), a Ramachandran scatter (backbone torsion angles, revealing secondary-structure composition at a glance), and — for AlphaFold structures — a PAE heatmap (pairwise prediction confidence).

Radius of gyration, Cα contacts, bounding box. Radius of gyration (Rg) is the root-mean-square distance of Cα atoms from their centroid — a single number for overall size and compactness. A globular domain of N residues has Rg ≈ 2.2·N^0.38 Å; an extended or disordered chain has a much larger Rg. The Cα contact count is the number of residue pairs whose Cα atoms are within 8 Å and are more than four positions apart in sequence — a standard proxy for tertiary packing density. The bounding box is the smallest axis-aligned box enclosing all Cα atoms.

Secondary structure (8-state, DSSP). Eight-state secondary structure (DSSP): H is the canonical α-helix, G the tighter 3₁₀-helix, I the wider π-helix; E/B are β-structure, T and S are turns and bends, and '-' is everything else. DSSP derives these from the pattern of main-chain N–H···O=C hydrogen bonds, not from the sequence.

B-factor. B-factor (Debye–Waller factor) reflects atomic displacement in the crystal lattice. It is an experimental observable (units Å²), not a prediction; low values mean the atom is pinned down, high values mean it moves or is heterogeneous across the crystal.

pLDDT. pLDDT is the predicted lDDT-Cα score: AlphaFold's confidence that the local environment of each residue (all inter-atomic distances within 15 Å) is correctly placed. It is a per-residue number between 0 and 100, with higher meaning more reliable.

Nearest PDB structures. Nearest PDB neighbors are the top structural matches found by Foldseek when searching this structure against the entire Protein Data Bank. Each hit reports a TM-score (0 to 1; >0.5 almost always implies the same fold) and an E-value. These are *structural* homologs — they may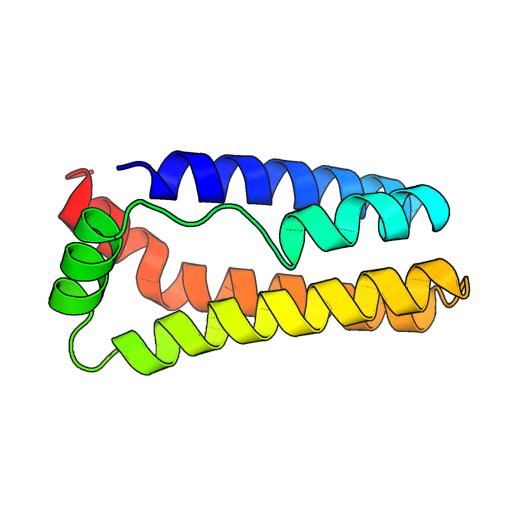 share no detectable sequence similarity.

Solvent-accessible surface area. Accessible surface area quantifies burial. A residue with SASA near zero is packed into the hydrophobic core; one with SASA >100 Å² sits on the surface. Computed here via the Shrake–Rupley numerical algorithm with a 1.4 Å probe.

Rendered structure images. Structure images are PyMOL renders from six orthogonal camera directions. Cartoon representation draws helices as coils and strands as arrows; sticks shows the backbone as bonds; surface shows the solvent-excluded envelope. Rainbow coloring maps sequence position to hue (blue→red, N→C); chain coloring assigns a distinct color per polypeptide.

Backbone torsions (φ/ψ). φ (phi) and ψ (psi) are the two rotatable backbone dihedrals per residue: φ is the C(i-1)–N–Cα–C torsion, ψ is the N–Cα–C–N(i+1) torsion, both in degrees on (−180°, 180°]. α-helical residues cluster near (−60°, −45°); β-strand residues near (−120°, +130°). A Ramachandran plot is simply a scatter of (φ, ψ) for every residue.

Predicted aligned error. Predicted Aligned Error (PAE) is an AlphaFold confidence matrix: entry (i, j) is the expected error in the position of residue j, in ångströms, when the prediction is superimposed on the true structure at residue i. Low PAE within a block of residues means that block is internally rigid and well-predicted; high PAE between two blocks means their relative placement is uncertain even if each block individually is confident.

mmCIF coordinates. Structure coordinates are given as an mmCIF _atom_site loop: one row per atom with element, residue name, chain id, sequence number, and x/y/z position in Å. Only the four main-chain atoms per residue are included here; side chains are omitted to keep the record compact.

InterPro / GO / CATH / organism. Database cross-references. InterPro integrates a dozen domain/fami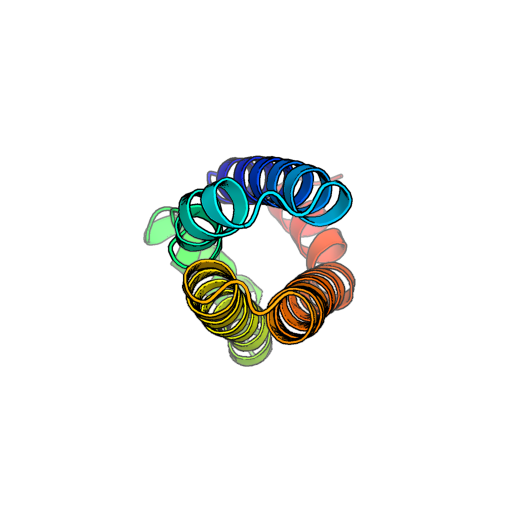ly signature databases into unified entries with residue-range hits. GO terms attach func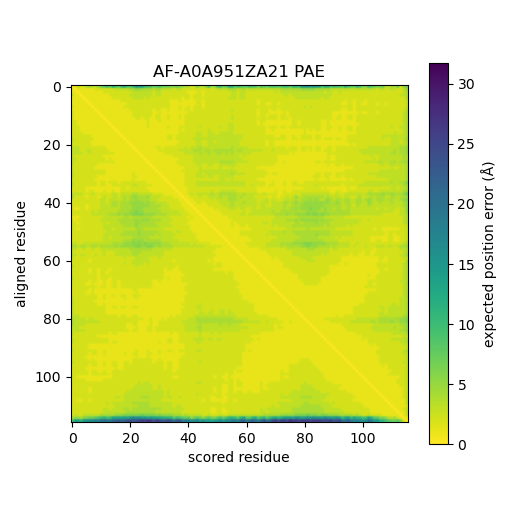tion/process/location labels with evidence codes. CATH codes position the fold in a four-level structural taxonomy. Organism is the NCBI-taxonomy species name.

Secondary structure (3-state, P-SEA). SS3 is a coarse helix/strand/coil call (letters a/b/c) made by the P-SEA algorithm from inter-Cα distances and dihedrals. It is less detailed than DSSP but needs only Cα positions.

Sequence. Sequence gives the chain of amino acids in standard one-letter code (A=alanine, C=cysteine, …, Y=tyrosine), read N→C. It is the only feature that is directly encoded by the gene; all structural features are derived from the folded form of this sequence.